Protein AF-A0A7W0RUW3-F1 (afdb_monomer_lite)

Structure (mmCIF, N/CA/C/O backbone):
data_AF-A0A7W0RUW3-F1
#
_entry.id   AF-A0A7W0RUW3-F1
#
loop_
_atom_site.group_PDB
_atom_site.id
_atom_site.type_symbol
_atom_site.label_atom_id
_atom_site.label_alt_id
_atom_site.label_comp_id
_atom_site.label_asym_id
_atom_site.label_entity_id
_atom_site.label_seq_id
_atom_site.pdbx_PDB_ins_code
_atom_site.Cartn_x
_atom_site.Cartn_y
_atom_site.Cartn_z
_atom_site.occupancy
_atom_site.B_iso_or_equiv
_atom_site.auth_seq_id
_atom_site.auth_comp_id
_atom_site.auth_asym_id
_atom_site.auth_atom_id
_atom_site.pdbx_PDB_model_num
ATOM 1 N N . MET A 1 1 ? -31.107 -30.996 22.359 1.00 37.88 1 MET A N 1
ATOM 2 C CA . MET A 1 1 ? -30.373 -29.960 23.122 1.00 37.88 1 MET A CA 1
ATOM 3 C C . MET A 1 1 ? -29.126 -29.574 22.330 1.00 37.88 1 MET A C 1
ATOM 5 O O . MET A 1 1 ? -28.129 -30.276 22.409 1.00 37.88 1 MET A O 1
ATOM 9 N N . ALA A 1 2 ? -29.205 -28.549 21.477 1.00 38.91 2 ALA A N 1
ATOM 10 C CA . ALA A 1 2 ? -28.087 -28.122 20.631 1.00 38.91 2 ALA A CA 1
ATOM 11 C C . ALA A 1 2 ? -27.291 -27.013 21.334 1.00 38.91 2 ALA A C 1
ATOM 13 O O . ALA A 1 2 ? -27.860 -26.005 21.751 1.00 38.91 2 ALA A O 1
ATOM 14 N N . ALA A 1 3 ? -25.984 -27.226 21.482 1.00 43.41 3 ALA A N 1
ATOM 15 C CA . ALA A 1 3 ? -25.066 -26.300 22.128 1.00 43.41 3 ALA A CA 1
ATOM 16 C C . ALA A 1 3 ? -25.022 -24.958 21.381 1.00 43.41 3 ALA A C 1
ATOM 18 O O . ALA A 1 3 ? -24.546 -24.869 20.246 1.00 43.41 3 ALA A O 1
ATOM 19 N N . GLN A 1 4 ? -25.497 -23.905 22.044 1.00 49.28 4 GLN A N 1
ATOM 20 C CA . GLN A 1 4 ? -25.287 -22.525 21.629 1.00 49.28 4 GLN A CA 1
ATOM 21 C C . GLN A 1 4 ? -23.786 -22.229 21.722 1.00 49.28 4 GLN A C 1
ATOM 23 O O . GLN A 1 4 ? -23.222 -22.057 22.802 1.00 49.28 4 GLN A O 1
ATOM 28 N N . ARG A 1 5 ? -23.107 -22.227 20.572 1.00 48.66 5 ARG A N 1
ATOM 29 C CA . ARG A 1 5 ? -21.718 -21.781 20.458 1.00 48.66 5 ARG A CA 1
ATOM 30 C C . ARG A 1 5 ? -21.684 -20.272 20.690 1.00 48.66 5 ARG A C 1
ATOM 32 O O . ARG A 1 5 ? -21.921 -19.493 19.771 1.00 48.66 5 ARG A O 1
ATOM 39 N N . PHE A 1 6 ? -21.382 -19.875 21.923 1.00 49.16 6 PHE A N 1
ATOM 40 C CA . PHE A 1 6 ? -21.000 -18.510 22.261 1.00 49.16 6 PHE A CA 1
ATOM 41 C C . PHE A 1 6 ? -19.813 -18.098 21.388 1.00 49.16 6 PHE A C 1
ATOM 43 O O . PHE A 1 6 ? -18.687 -18.570 21.563 1.00 49.16 6 PHE A O 1
ATOM 50 N N . ARG A 1 7 ? -20.066 -17.208 20.428 1.00 53.84 7 ARG A N 1
ATOM 51 C CA . ARG A 1 7 ? -19.026 -16.502 19.686 1.00 53.84 7 ARG A CA 1
ATOM 52 C C . ARG A 1 7 ? -18.393 -15.515 20.675 1.00 53.84 7 ARG A C 1
ATOM 54 O O . ARG A 1 7 ? -18.869 -14.399 20.829 1.00 53.84 7 ARG A O 1
ATOM 61 N N . LYS A 1 8 ? -17.395 -15.965 21.443 1.00 51.75 8 LYS A N 1
ATOM 62 C CA . LYS A 1 8 ? -16.637 -15.110 22.368 1.00 51.75 8 LYS A CA 1
ATOM 63 C C . LYS A 1 8 ? -15.923 -14.045 21.531 1.00 51.75 8 LYS A C 1
ATOM 65 O O . LYS A 1 8 ? -14.922 -14.342 20.885 1.00 51.75 8 LYS A O 1
ATOM 70 N N . GLU A 1 9 ? -16.439 -12.822 21.524 1.00 49.75 9 GLU A N 1
ATOM 71 C CA . GLU A 1 9 ? -15.708 -11.657 21.029 1.00 49.75 9 GLU A CA 1
ATOM 72 C C . GLU A 1 9 ? -14.507 -11.426 21.953 1.00 49.75 9 GLU A C 1
ATOM 74 O O . GLU A 1 9 ? -14.637 -10.900 23.058 1.00 49.75 9 GLU A O 1
ATOM 79 N N . TRP A 1 10 ? -13.325 -11.885 21.542 1.00 57.56 10 TRP A N 1
ATOM 80 C CA . TRP A 1 10 ? -12.083 -11.564 22.239 1.00 57.56 10 TRP A CA 1
ATOM 81 C C . TRP A 1 10 ? -11.773 -10.083 22.015 1.00 57.56 10 TRP A C 1
ATOM 83 O O . TRP A 1 10 ? -11.260 -9.691 20.967 1.00 57.56 10 TRP A O 1
ATOM 93 N N . LYS A 1 11 ? -12.111 -9.243 22.996 1.00 69.38 11 LYS A N 1
ATOM 94 C CA . LYS A 1 11 ? -11.711 -7.833 23.005 1.00 69.38 11 LYS A CA 1
ATOM 95 C C . LYS A 1 11 ? -10.198 -7.748 23.235 1.00 69.38 11 LYS A C 1
ATOM 97 O O . LYS A 1 11 ? -9.687 -8.356 24.173 1.00 69.38 11 LYS A O 1
ATOM 102 N N . LYS A 1 12 ? -9.487 -7.002 22.378 1.00 77.38 12 LYS A N 1
ATOM 103 C CA . LYS A 1 12 ? -8.041 -6.746 22.524 1.00 77.38 12 LYS A CA 1
ATOM 104 C C . LYS A 1 12 ? -7.758 -6.084 23.877 1.00 77.38 12 LYS A C 1
ATOM 106 O O . LYS A 1 12 ? -8.481 -5.160 24.254 1.00 77.38 12 LYS A O 1
ATOM 111 N N . THR A 1 13 ? -6.699 -6.512 24.564 1.00 87.12 13 THR A N 1
ATOM 112 C CA . THR A 1 13 ? -6.202 -5.836 25.775 1.00 87.12 13 THR A CA 1
ATOM 113 C C . THR A 1 13 ? -5.722 -4.414 25.444 1.00 87.12 13 THR A C 1
ATOM 115 O O . THR A 1 13 ? -5.399 -4.140 24.282 1.00 87.12 13 THR A O 1
ATOM 118 N N . PRO A 1 14 ? -5.625 -3.496 26.425 1.00 86.12 14 PRO A N 1
ATOM 119 C CA . PRO A 1 14 ? -5.096 -2.148 26.187 1.00 86.12 14 PRO A CA 1
ATOM 120 C C . PRO A 1 14 ? -3.709 -2.145 25.523 1.00 86.12 14 PRO A C 1
ATOM 122 O O . PRO A 1 14 ? -3.469 -1.394 24.579 1.00 86.12 14 PRO A O 1
ATOM 125 N N . GLU A 1 15 ? -2.819 -3.051 25.934 1.00 86.12 15 GLU A N 1
ATOM 126 C CA . GLU A 1 15 ? -1.492 -3.222 25.327 1.00 86.12 15 GLU A CA 1
ATOM 127 C C . GLU A 1 15 ? -1.577 -3.665 23.859 1.00 86.12 15 GLU A C 1
ATOM 129 O O . GLU A 1 15 ? -0.888 -3.121 22.994 1.00 86.12 15 GLU A O 1
ATOM 134 N N . GLN A 1 16 ? -2.466 -4.616 23.548 1.00 85.81 16 GLN A N 1
ATOM 135 C CA . GLN A 1 16 ? -2.704 -5.079 22.178 1.00 85.81 16 GLN A CA 1
ATOM 136 C C . GLN A 1 16 ? -3.301 -3.975 21.298 1.00 85.81 16 GLN A C 1
ATOM 138 O O . GLN A 1 16 ? -2.972 -3.885 20.114 1.00 85.81 16 GLN A O 1
ATOM 143 N N . GLN A 1 17 ? -4.162 -3.122 21.858 1.00 85.25 17 GLN A N 1
ATOM 144 C CA . GLN A 1 17 ? -4.692 -1.952 21.159 1.00 85.25 17 GLN A CA 1
ATOM 145 C C . GLN A 1 17 ? -3.586 -0.934 20.873 1.00 85.25 17 GLN A C 1
ATOM 147 O O . GLN A 1 17 ? -3.462 -0.469 19.743 1.00 85.25 17 GLN A O 1
ATOM 152 N N . GLN A 1 18 ? -2.733 -0.630 21.853 1.00 87.62 18 GLN A N 1
ATOM 153 C CA . GLN A 1 18 ? -1.626 0.311 21.677 1.00 87.62 18 GLN A CA 1
ATOM 154 C C . GLN A 1 18 ? -0.588 -0.193 20.663 1.00 87.62 18 GLN A C 1
ATOM 156 O O . GLN A 1 18 ? -0.056 0.587 19.870 1.00 87.62 18 GLN A O 1
ATOM 161 N N . LEU A 1 19 ? -0.308 -1.499 20.657 1.00 88.50 19 LEU A N 1
ATOM 162 C CA . LEU A 1 19 ? 0.548 -2.122 19.649 1.00 88.50 19 LEU A CA 1
ATOM 163 C C . LEU A 1 19 ? -0.075 -2.031 18.250 1.00 88.50 19 LEU A C 1
ATOM 165 O O . LEU A 1 19 ? 0.613 -1.645 17.307 1.00 88.50 19 LEU A O 1
ATOM 169 N N . ALA A 1 20 ? -1.373 -2.326 18.119 1.00 89.38 20 ALA A N 1
ATOM 170 C CA . ALA A 1 20 ? -2.082 -2.202 16.848 1.00 89.38 20 ALA A CA 1
ATOM 171 C C . ALA A 1 20 ? -2.061 -0.756 16.329 1.00 89.38 20 ALA A C 1
ATOM 173 O O . ALA A 1 20 ? -1.782 -0.540 15.153 1.00 89.38 20 ALA A O 1
ATOM 174 N N . TRP A 1 21 ? -2.268 0.239 17.197 1.00 90.44 21 TRP A N 1
ATOM 175 C CA . TRP A 1 21 ? -2.195 1.653 16.817 1.00 90.44 21 TRP A CA 1
ATOM 176 C C . TRP A 1 21 ? -0.807 2.081 16.345 1.00 90.44 21 TRP A C 1
ATOM 178 O O . TRP A 1 21 ? -0.700 2.808 15.356 1.00 90.44 21 TRP A O 1
ATOM 188 N N . ARG A 1 22 ? 0.258 1.616 17.009 1.00 93.31 22 ARG A N 1
ATOM 189 C CA . ARG A 1 22 ? 1.634 1.856 16.549 1.00 93.31 22 ARG A CA 1
ATOM 190 C C . ARG A 1 22 ? 1.872 1.250 15.169 1.00 93.31 22 ARG A C 1
ATOM 192 O O . ARG A 1 22 ? 2.298 1.969 14.271 1.00 93.31 22 ARG A O 1
ATOM 199 N N . GLN A 1 23 ? 1.498 -0.016 14.975 1.00 94.38 23 GLN A N 1
ATOM 200 C CA . GLN A 1 23 ? 1.635 -0.685 13.679 1.00 94.38 23 GLN A CA 1
ATOM 201 C C . GLN A 1 23 ? 0.835 0.008 12.575 1.00 94.38 23 GLN A C 1
ATOM 203 O O . GLN A 1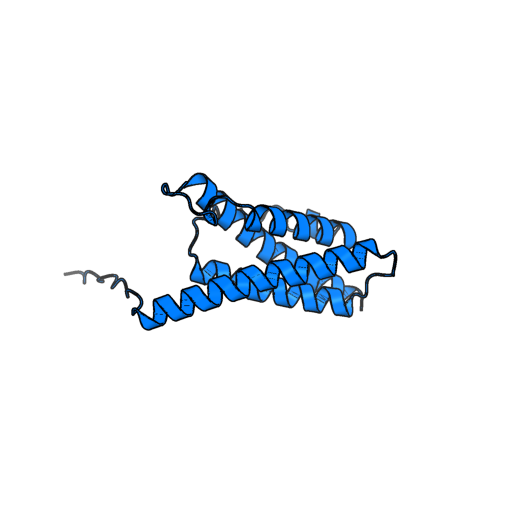 23 ? 1.351 0.182 11.477 1.00 94.38 23 GLN A O 1
ATOM 208 N N . ILE A 1 24 ? -0.395 0.451 12.859 1.00 94.31 24 ILE A N 1
ATOM 209 C CA . ILE A 1 24 ? -1.202 1.218 11.901 1.00 94.31 24 ILE A CA 1
ATOM 210 C C . ILE A 1 24 ? -0.445 2.473 11.461 1.00 94.31 24 ILE A C 1
ATOM 212 O O . ILE A 1 24 ? -0.307 2.701 10.263 1.00 94.31 24 ILE A O 1
ATOM 216 N N . ARG A 1 25 ? 0.071 3.274 12.403 1.00 94.19 25 ARG A N 1
ATOM 217 C CA . ARG A 1 25 ? 0.799 4.513 12.075 1.00 94.19 25 ARG A CA 1
ATOM 218 C C . ARG A 1 25 ? 2.061 4.242 11.260 1.00 94.19 25 ARG A C 1
ATOM 220 O 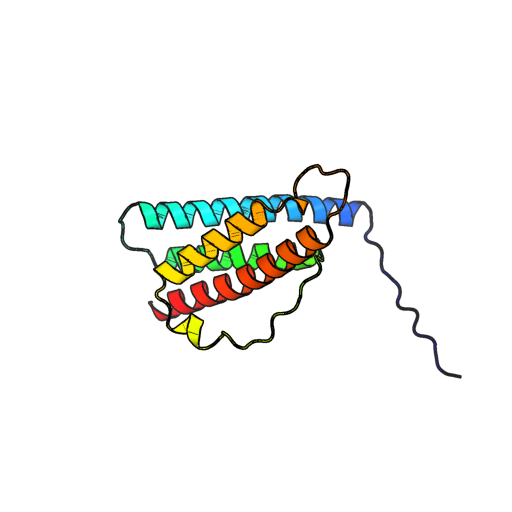O . ARG A 1 25 ? 2.320 4.945 10.284 1.00 94.19 25 ARG A O 1
ATOM 227 N N . GLU A 1 26 ? 2.832 3.232 11.650 1.00 96.56 26 GLU A N 1
ATOM 228 C CA . GLU A 1 26 ? 4.055 2.832 10.951 1.00 96.56 26 GLU A CA 1
ATOM 229 C C . GLU A 1 26 ? 3.758 2.374 9.521 1.00 96.56 26 GLU A C 1
ATOM 231 O O . GLU A 1 26 ? 4.376 2.868 8.581 1.00 96.56 26 GLU A O 1
ATOM 236 N N . ASP A 1 27 ? 2.770 1.499 9.340 1.00 97.25 27 ASP A N 1
ATOM 237 C CA . ASP A 1 27 ? 2.385 0.978 8.026 1.00 97.25 27 ASP A CA 1
ATOM 238 C C . ASP A 1 27 ? 1.827 2.063 7.118 1.00 97.25 27 ASP A C 1
ATOM 240 O O . ASP A 1 27 ? 2.163 2.134 5.934 1.00 97.25 27 ASP A O 1
ATOM 244 N N . TYR A 1 28 ? 0.996 2.932 7.688 1.00 95.44 28 TYR A N 1
ATOM 245 C CA . TYR A 1 28 ? 0.414 4.062 6.988 1.00 95.44 28 TYR A CA 1
ATOM 246 C C . TYR A 1 28 ? 1.493 5.014 6.468 1.00 95.44 28 TYR A C 1
ATOM 248 O O . TYR A 1 28 ? 1.444 5.447 5.315 1.00 95.44 28 TYR A O 1
ATOM 256 N N . LYS A 1 29 ? 2.503 5.313 7.294 1.00 96.25 29 LYS A N 1
ATOM 257 C CA . LYS A 1 29 ? 3.654 6.131 6.897 1.00 96.25 29 LYS A CA 1
ATOM 258 C C . LYS A 1 29 ? 4.519 5.416 5.860 1.00 96.25 29 LYS A C 1
ATOM 260 O O . LYS A 1 29 ? 4.943 6.035 4.888 1.00 96.25 29 LYS A O 1
ATOM 265 N N . HIS A 1 30 ? 4.776 4.123 6.040 1.00 96.31 30 HIS A N 1
ATOM 266 C CA . HIS A 1 30 ? 5.682 3.384 5.166 1.00 96.31 30 HIS A CA 1
ATOM 267 C C . HIS A 1 30 ? 5.138 3.253 3.740 1.00 96.31 30 HIS A C 1
ATOM 269 O O . HIS A 1 30 ? 5.875 3.483 2.785 1.00 96.31 30 HIS A O 1
ATOM 275 N N . ILE A 1 31 ? 3.839 2.972 3.576 1.00 96.62 31 ILE A N 1
ATOM 276 C CA . ILE A 1 31 ? 3.217 2.921 2.243 1.00 96.62 31 ILE A CA 1
ATOM 277 C C . ILE A 1 31 ? 3.355 4.259 1.508 1.00 96.62 31 ILE A C 1
ATOM 279 O O . ILE A 1 31 ? 3.607 4.260 0.305 1.00 96.62 31 ILE A O 1
ATOM 283 N N . GLN A 1 32 ? 3.224 5.391 2.207 1.00 95.44 32 GLN A N 1
ATOM 284 C CA . GLN A 1 32 ? 3.415 6.714 1.603 1.00 95.44 32 GLN A CA 1
ATOM 285 C C . GLN A 1 32 ? 4.851 6.921 1.123 1.00 95.44 32 GLN A C 1
ATOM 287 O O . GLN A 1 32 ? 5.050 7.333 -0.015 1.00 95.44 32 GLN A O 1
ATOM 292 N N . ILE A 1 33 ? 5.836 6.601 1.969 1.00 96.69 33 ILE A N 1
ATOM 293 C CA . ILE A 1 33 ? 7.261 6.745 1.642 1.00 96.69 33 ILE A CA 1
ATOM 294 C C . ILE A 1 33 ? 7.598 5.919 0.400 1.00 96.69 33 ILE A C 1
ATOM 296 O O . ILE A 1 33 ? 8.033 6.474 -0.604 1.00 96.69 33 ILE A O 1
ATOM 300 N N . VAL A 1 34 ? 7.295 4.619 0.422 1.00 94.00 34 VAL A N 1
ATOM 301 C CA . VAL A 1 34 ? 7.627 3.714 -0.688 1.00 94.00 34 VAL A CA 1
ATOM 302 C C . VAL A 1 34 ? 6.881 4.099 -1.974 1.00 94.00 34 VAL A C 1
ATOM 304 O O . VAL A 1 34 ? 7.428 3.991 -3.070 1.00 94.00 34 VAL A O 1
ATOM 307 N N . SER A 1 35 ? 5.636 4.581 -1.873 1.00 91.31 35 SER A N 1
ATOM 308 C CA . SER A 1 35 ? 4.880 5.064 -3.039 1.00 91.31 35 SER A CA 1
ATOM 309 C C . SER A 1 35 ? 5.490 6.326 -3.650 1.00 91.31 35 SER A C 1
ATOM 311 O O . SER A 1 35 ? 5.521 6.453 -4.876 1.00 91.31 35 SER A O 1
ATOM 313 N N . ASN A 1 36 ? 5.975 7.249 -2.816 1.00 92.75 36 ASN A N 1
ATOM 314 C CA . ASN A 1 36 ? 6.633 8.471 -3.270 1.00 92.75 36 ASN A CA 1
ATOM 315 C C . ASN A 1 36 ? 7.979 8.157 -3.932 1.00 92.75 36 ASN A C 1
ATOM 317 O O . ASN A 1 36 ? 8.205 8.615 -5.047 1.00 92.75 36 ASN A O 1
ATOM 321 N N . GLU A 1 37 ? 8.796 7.286 -3.336 1.00 90.88 37 GLU A N 1
ATOM 322 C CA . GLU A 1 37 ? 10.066 6.827 -3.922 1.00 90.88 37 GLU A CA 1
ATOM 323 C C . GLU A 1 37 ? 9.861 6.195 -5.312 1.00 90.88 37 GLU A C 1
ATOM 325 O O . GLU A 1 37 ? 10.579 6.504 -6.265 1.00 90.88 37 GLU A O 1
ATOM 330 N N . LEU A 1 38 ? 8.834 5.348 -5.474 1.00 87.88 38 LEU A N 1
ATOM 331 C CA . LEU A 1 38 ? 8.483 4.774 -6.781 1.00 87.88 38 LEU A CA 1
ATOM 332 C C . LEU A 1 38 ? 8.013 5.832 -7.786 1.00 87.88 38 LEU A C 1
ATOM 334 O O . LEU A 1 38 ? 8.268 5.709 -8.987 1.00 87.88 38 LEU A O 1
ATOM 338 N N . ALA A 1 39 ? 7.286 6.851 -7.323 1.00 88.44 39 ALA A N 1
ATOM 339 C CA . ALA A 1 39 ? 6.828 7.937 -8.177 1.00 88.44 39 ALA A CA 1
ATOM 340 C C . ALA A 1 39 ? 7.990 8.828 -8.640 1.00 88.44 39 ALA A C 1
ATOM 342 O O . ALA A 1 39 ? 8.009 9.207 -9.812 1.00 88.44 39 ALA A O 1
ATOM 343 N N . GLU A 1 40 ? 8.949 9.110 -7.758 1.00 88.69 40 GLU A N 1
ATOM 344 C CA . GLU A 1 40 ? 10.174 9.861 -8.046 1.00 88.69 40 GLU A CA 1
ATOM 345 C C . GLU A 1 40 ? 11.069 9.114 -9.035 1.00 88.69 40 GLU A C 1
ATOM 347 O O . GLU A 1 40 ? 11.445 9.684 -10.057 1.00 88.69 40 GLU A O 1
ATOM 352 N N . GLN A 1 41 ? 11.318 7.818 -8.814 1.00 84.62 41 GLN A N 1
ATOM 353 C CA . GLN A 1 41 ? 12.107 6.998 -9.741 1.00 84.62 41 GLN A CA 1
ATOM 354 C C . GLN A 1 41 ? 11.489 6.955 -11.147 1.00 84.62 41 GLN A C 1
ATOM 356 O O . GLN A 1 41 ? 12.197 6.931 -12.145 1.00 84.62 41 GLN A O 1
ATOM 361 N N . ARG A 1 42 ? 10.156 6.951 -11.254 1.00 84.94 42 ARG A N 1
ATOM 362 C CA . ARG A 1 42 ? 9.484 7.034 -12.559 1.00 84.94 42 ARG A CA 1
ATOM 363 C C . ARG A 1 42 ? 9.622 8.424 -13.192 1.00 84.94 42 ARG A C 1
ATOM 365 O O . ARG A 1 42 ? 9.627 8.530 -14.413 1.00 84.94 42 ARG A O 1
ATOM 372 N N . GLY A 1 43 ? 9.666 9.476 -12.377 1.00 82.62 43 GLY A N 1
ATOM 373 C CA . GLY A 1 43 ? 9.770 10.864 -12.826 1.00 82.62 43 GLY A CA 1
ATOM 374 C C . GLY A 1 43 ? 11.181 11.290 -13.235 1.00 82.62 43 GLY A C 1
ATOM 375 O O . GLY A 1 43 ? 11.308 12.256 -13.979 1.00 82.62 43 GLY A O 1
ATOM 376 N N . SER A 1 44 ? 12.225 10.576 -12.798 1.00 84.38 44 SER A N 1
ATOM 377 C CA . SER A 1 44 ? 13.625 10.920 -13.092 1.00 84.38 44 SER A CA 1
ATOM 378 C C . SER A 1 44 ? 14.038 10.696 -14.552 1.00 84.38 44 SER A C 1
ATOM 380 O O . SER A 1 44 ? 15.107 11.144 -14.956 1.00 84.38 44 SER A O 1
ATOM 382 N N . GLY A 1 45 ? 13.219 10.003 -15.352 1.00 74.31 45 GLY A N 1
ATOM 383 C CA . GLY A 1 45 ? 13.547 9.644 -16.737 1.00 74.31 45 GLY A CA 1
ATOM 384 C C . GLY A 1 45 ? 14.553 8.493 -16.864 1.00 74.31 45 GLY A C 1
ATOM 385 O O . GLY A 1 45 ? 14.838 8.055 -17.977 1.00 74.31 45 GLY A O 1
ATOM 386 N N . GLU A 1 46 ? 15.057 7.965 -15.745 1.00 79.50 46 GLU A N 1
ATOM 387 C CA . GLU A 1 46 ? 15.888 6.763 -15.726 1.00 79.50 46 GLU A CA 1
ATOM 388 C C . GLU A 1 46 ? 15.061 5.505 -16.026 1.00 79.50 46 GLU A C 1
ATOM 390 O O . GLU A 1 46 ? 13.866 5.414 -15.727 1.00 79.50 46 GLU A O 1
ATOM 395 N N . ALA A 1 47 ? 15.714 4.485 -16.587 1.00 79.88 47 ALA A N 1
ATOM 396 C CA . ALA A 1 47 ? 15.077 3.193 -16.796 1.00 79.88 47 ALA A CA 1
ATOM 397 C C . ALA A 1 47 ? 14.633 2.585 -15.451 1.00 79.88 47 ALA A C 1
ATOM 399 O O . ALA A 1 47 ? 15.412 2.470 -14.501 1.00 79.88 47 ALA A O 1
ATOM 400 N N . LEU A 1 48 ? 13.370 2.156 -15.375 1.00 84.19 48 LEU A N 1
ATOM 401 C CA . LEU A 1 48 ? 12.830 1.517 -14.177 1.00 84.19 48 LEU A CA 1
ATOM 402 C C . LEU A 1 4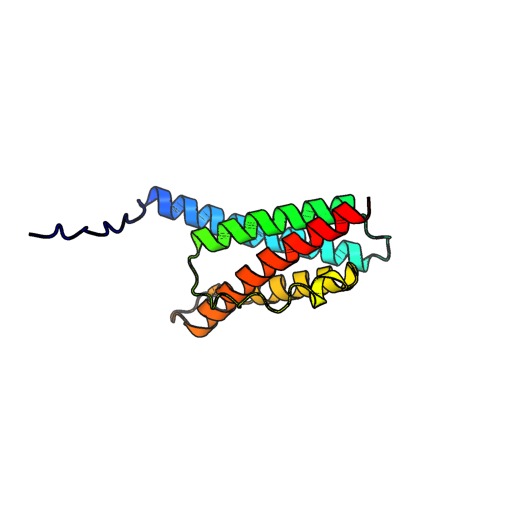8 ? 13.587 0.221 -13.875 1.00 84.19 48 LEU A C 1
ATOM 404 O O . LEU A 1 48 ? 13.543 -0.745 -14.635 1.00 84.19 48 LEU A O 1
ATOM 408 N N . ASN A 1 49 ? 14.231 0.172 -12.712 1.00 89.25 49 ASN A N 1
ATOM 409 C CA . ASN A 1 49 ? 14.889 -1.034 -12.235 1.00 89.25 49 ASN A CA 1
ATOM 410 C C . ASN A 1 49 ? 13.832 -2.025 -11.714 1.00 89.25 49 ASN A C 1
ATOM 412 O O . ASN A 1 49 ? 13.318 -1.866 -10.603 1.00 89.25 49 ASN A O 1
ATOM 416 N N . ALA A 1 50 ? 13.531 -3.064 -12.501 1.00 90.19 50 ALA A N 1
ATOM 417 C CA . ALA A 1 50 ? 12.533 -4.081 -12.162 1.00 90.19 50 ALA A CA 1
ATOM 418 C C . ALA A 1 50 ? 12.806 -4.762 -10.808 1.00 90.19 50 ALA A C 1
ATOM 420 O O . ALA A 1 50 ? 11.868 -5.126 -10.097 1.00 90.19 50 ALA A O 1
ATOM 421 N N . GLN A 1 51 ? 14.076 -4.891 -10.403 1.00 91.75 51 GLN A N 1
ATOM 422 C CA . GLN A 1 51 ? 14.416 -5.464 -9.106 1.00 91.75 51 GLN A CA 1
ATOM 423 C C . GLN A 1 51 ? 13.963 -4.584 -7.941 1.00 91.75 51 GLN A C 1
ATOM 425 O O . GLN A 1 51 ? 13.337 -5.072 -6.997 1.00 91.75 51 GLN A O 1
ATOM 430 N N . ARG A 1 52 ? 14.240 -3.280 -8.032 1.00 91.31 52 ARG A N 1
ATOM 431 C CA . ARG A 1 52 ? 13.812 -2.299 -7.028 1.00 91.31 52 ARG A CA 1
ATOM 432 C C . ARG A 1 52 ? 12.292 -2.195 -6.969 1.00 91.31 52 ARG A C 1
ATOM 434 O O . ARG A 1 52 ? 11.730 -2.260 -5.881 1.00 91.31 52 ARG A O 1
ATOM 441 N N . VAL A 1 53 ? 11.632 -2.129 -8.126 1.00 93.44 53 VAL A N 1
ATOM 442 C CA . VAL A 1 53 ? 10.167 -2.032 -8.202 1.00 93.44 53 VAL A CA 1
ATOM 443 C C . VAL A 1 53 ? 9.484 -3.244 -7.564 1.00 93.44 53 VAL A C 1
ATOM 445 O O . VAL A 1 53 ? 8.547 -3.074 -6.787 1.00 93.44 53 VAL A O 1
ATOM 448 N N . GLU A 1 54 ? 9.965 -4.463 -7.828 1.00 95.06 54 GLU A N 1
ATOM 449 C CA . GLU A 1 54 ? 9.424 -5.676 -7.198 1.00 95.06 54 GLU A CA 1
ATOM 450 C C . GLU A 1 54 ? 9.531 -5.626 -5.671 1.00 95.06 54 GLU A C 1
ATOM 452 O O . GLU A 1 54 ? 8.569 -5.957 -4.974 1.00 95.06 54 GLU A O 1
ATOM 457 N N . LYS A 1 55 ? 10.687 -5.191 -5.150 1.00 95.50 55 LYS A N 1
ATOM 458 C CA . LYS A 1 55 ? 10.923 -5.069 -3.708 1.00 95.50 55 LYS A CA 1
ATOM 459 C C . LYS A 1 55 ? 9.954 -4.065 -3.084 1.00 95.50 55 LYS A C 1
ATOM 461 O O . LYS A 1 55 ? 9.260 -4.406 -2.130 1.00 95.50 55 LYS A O 1
ATOM 466 N N . SER A 1 56 ? 9.850 -2.869 -3.657 1.00 95.81 56 SER A N 1
ATOM 467 C CA . SER A 1 56 ? 8.944 -1.822 -3.177 1.00 95.81 56 SER A CA 1
ATOM 468 C C . SER A 1 56 ? 7.475 -2.256 -3.238 1.00 95.81 56 SER A C 1
ATOM 470 O O . SER A 1 56 ? 6.721 -2.037 -2.291 1.00 95.81 56 SER A O 1
ATOM 472 N N . ALA A 1 57 ? 7.063 -2.945 -4.307 1.00 95.88 57 ALA A N 1
ATOM 473 C CA . ALA A 1 57 ? 5.721 -3.517 -4.406 1.00 95.88 57 ALA A CA 1
ATOM 474 C C . ALA A 1 57 ? 5.464 -4.585 -3.325 1.00 95.88 57 ALA A C 1
ATOM 476 O O . ALA A 1 57 ? 4.365 -4.656 -2.775 1.00 95.88 57 ALA A O 1
ATOM 477 N N . GLY A 1 58 ? 6.477 -5.386 -2.981 1.00 97.00 58 GLY A N 1
ATOM 478 C CA . GLY A 1 58 ? 6.425 -6.346 -1.877 1.00 97.00 58 GLY A CA 1
ATOM 479 C C . GLY A 1 58 ? 6.222 -5.690 -0.509 1.00 97.00 58 GLY A C 1
ATOM 480 O O . GLY A 1 58 ? 5.380 -6.154 0.265 1.00 97.00 58 GLY A O 1
ATOM 481 N N . GLU A 1 59 ? 6.928 -4.593 -0.228 1.00 97.75 59 GLU A N 1
ATOM 482 C CA . GLU A 1 59 ? 6.736 -3.834 1.015 1.00 97.75 59 GLU A CA 1
ATOM 483 C C . GLU A 1 59 ? 5.328 -3.224 1.074 1.00 97.75 59 GLU A C 1
ATOM 485 O O . GLU A 1 59 ? 4.602 -3.455 2.044 1.00 97.75 59 GLU A O 1
ATOM 490 N N . ILE A 1 60 ? 4.873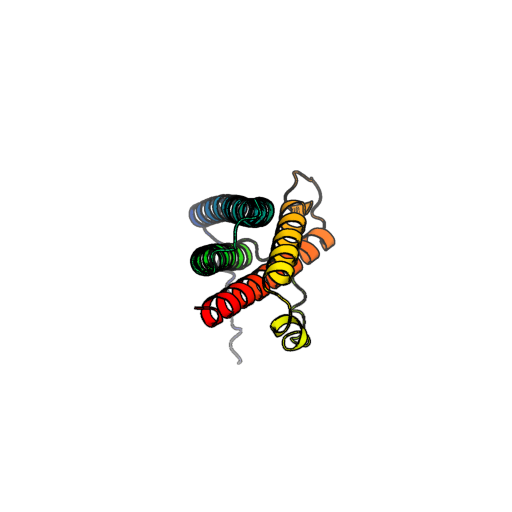 -2.545 0.010 1.00 97.81 60 ILE A N 1
ATOM 491 C CA . ILE A 1 60 ? 3.507 -1.992 -0.063 1.00 97.81 60 ILE A CA 1
ATOM 492 C C . ILE A 1 60 ? 2.462 -3.079 0.210 1.00 97.81 60 ILE A C 1
ATOM 494 O O . ILE A 1 60 ? 1.557 -2.868 1.018 1.00 97.81 60 ILE A O 1
ATOM 498 N N . TYR A 1 61 ? 2.598 -4.250 -0.420 1.00 97.81 61 TYR A N 1
ATOM 499 C CA . TYR A 1 61 ? 1.700 -5.385 -0.203 1.00 97.81 61 TYR A CA 1
ATOM 500 C C . TYR A 1 61 ? 1.638 -5.785 1.276 1.00 97.81 61 TYR A C 1
ATOM 502 O O . TYR A 1 61 ? 0.556 -5.889 1.857 1.00 97.81 61 TYR A O 1
ATOM 510 N N . LYS A 1 62 ? 2.803 -5.986 1.901 1.00 98.00 62 LYS A N 1
ATOM 511 C CA . LYS A 1 62 ? 2.926 -6.424 3.296 1.00 98.00 62 LYS A CA 1
ATOM 512 C C . LYS A 1 62 ? 2.269 -5.433 4.258 1.00 98.00 62 LYS A C 1
ATOM 514 O O . LYS A 1 62 ? 1.475 -5.844 5.107 1.00 98.00 62 LYS A O 1
ATOM 519 N N . HIS A 1 63 ? 2.561 -4.144 4.105 1.00 97.81 63 HIS A N 1
ATOM 520 C CA . HIS A 1 63 ? 1.975 -3.094 4.935 1.00 97.81 63 HIS A CA 1
ATOM 521 C C . HIS A 1 63 ? 0.466 -2.956 4.695 1.00 97.81 63 HIS A C 1
ATOM 523 O O . HIS A 1 63 ? -0.296 -2.828 5.649 1.00 97.81 63 HIS A O 1
ATOM 529 N N . ALA A 1 64 ? -0.002 -3.072 3.448 1.00 97.00 64 ALA A N 1
ATOM 530 C CA . ALA A 1 64 ? -1.423 -2.951 3.126 1.00 97.00 64 ALA A CA 1
ATOM 531 C C . ALA A 1 64 ? -2.250 -4.114 3.699 1.00 97.00 64 ALA A C 1
ATOM 533 O O . ALA A 1 64 ? -3.341 -3.901 4.231 1.00 97.00 64 ALA A O 1
ATOM 534 N N . VAL A 1 65 ? -1.722 -5.342 3.652 1.00 96.62 65 VAL A N 1
ATOM 535 C CA . VAL A 1 65 ? -2.349 -6.514 4.286 1.00 96.62 65 VAL A CA 1
ATOM 536 C C . VAL A 1 65 ? -2.457 -6.324 5.798 1.00 96.62 65 VAL A C 1
ATOM 538 O O . VAL A 1 65 ? -3.517 -6.582 6.372 1.00 96.62 65 VAL A O 1
ATOM 541 N N . ARG A 1 66 ? -1.392 -5.840 6.448 1.00 95.94 66 ARG A N 1
ATOM 542 C CA . ARG A 1 66 ? -1.397 -5.604 7.897 1.00 95.94 66 ARG A CA 1
ATOM 543 C C . ARG A 1 66 ? -2.339 -4.468 8.296 1.00 95.94 66 ARG A C 1
ATOM 545 O O . ARG A 1 66 ? -3.106 -4.637 9.241 1.00 95.94 66 ARG A O 1
ATOM 552 N N . LEU A 1 67 ? -2.379 -3.376 7.531 1.00 95.94 67 LEU A N 1
ATOM 553 C CA . LEU A 1 67 ? -3.383 -2.320 7.695 1.00 95.94 67 LEU A CA 1
ATOM 554 C C . LEU A 1 67 ? -4.802 -2.871 7.574 1.00 95.94 67 LEU A C 1
ATOM 556 O O . LEU A 1 67 ? -5.650 -2.523 8.389 1.00 95.94 67 LEU A O 1
ATOM 560 N N . ARG A 1 68 ? -5.071 -3.766 6.614 1.00 93.81 68 ARG A N 1
ATOM 561 C CA . ARG A 1 68 ? -6.412 -4.345 6.435 1.00 93.81 68 ARG A CA 1
ATOM 562 C C . ARG A 1 68 ? -6.828 -5.146 7.664 1.00 93.81 68 ARG A C 1
ATOM 564 O O . ARG A 1 68 ? -7.954 -4.998 8.132 1.00 93.81 68 ARG A O 1
ATOM 571 N N . ALA A 1 69 ? -5.912 -5.949 8.201 1.00 91.88 69 ALA A N 1
ATOM 572 C CA . ALA A 1 69 ? -6.150 -6.734 9.407 1.00 91.88 69 ALA A CA 1
ATOM 573 C C . ALA A 1 69 ? -6.333 -5.859 10.659 1.00 91.88 69 ALA A C 1
ATOM 575 O O . ALA A 1 69 ? -7.156 -6.176 11.515 1.00 91.88 69 ALA A O 1
ATOM 576 N N . ASN A 1 70 ? -5.583 -4.760 10.769 1.00 92.50 70 ASN A N 1
ATOM 577 C CA . ASN A 1 70 ? -5.614 -3.894 11.945 1.00 92.50 70 ASN A CA 1
ATOM 578 C C . ASN A 1 70 ? -6.782 -2.898 11.944 1.00 92.50 70 ASN A C 1
ATOM 580 O O . ASN A 1 70 ? -7.354 -2.664 13.005 1.00 92.50 70 ASN A O 1
ATOM 584 N N . LEU A 1 71 ? -7.136 -2.333 10.785 1.00 91.25 71 LEU A N 1
ATOM 585 C CA . LEU A 1 71 ? -8.196 -1.328 10.656 1.00 91.25 71 LEU A CA 1
ATOM 586 C C . LEU A 1 71 ? -9.596 -1.942 10.551 1.00 91.25 71 LEU A C 1
ATOM 588 O O . LEU A 1 71 ? -10.564 -1.283 10.911 1.00 91.25 71 LEU A O 1
ATOM 592 N N . MET A 1 72 ? -9.712 -3.179 10.046 1.00 89.50 72 MET A N 1
ATOM 593 C CA . MET A 1 72 ? -10.988 -3.897 9.902 1.00 89.50 72 MET A CA 1
ATOM 594 C C . MET A 1 72 ? -12.082 -3.083 9.182 1.00 89.50 72 MET A C 1
ATOM 596 O O . MET A 1 72 ? -13.265 -3.184 9.505 1.00 89.50 72 MET A O 1
ATOM 600 N N . LEU A 1 73 ? -11.681 -2.265 8.205 1.00 89.00 73 LEU A N 1
ATOM 601 C CA . LEU A 1 73 ? -12.603 -1.421 7.447 1.00 89.00 73 LEU A CA 1
ATOM 602 C C . LEU A 1 73 ? -13.602 -2.276 6.657 1.00 89.00 73 LEU A C 1
ATOM 604 O O . LEU A 1 73 ? -13.213 -3.322 6.122 1.00 89.00 73 LEU A O 1
ATOM 608 N N . PRO A 1 74 ? -14.862 -1.824 6.520 1.00 89.38 74 PRO A N 1
ATOM 609 C CA . PRO A 1 74 ? -15.804 -2.476 5.628 1.00 89.38 74 PRO A CA 1
ATOM 610 C C . PRO A 1 74 ? -15.270 -2.414 4.194 1.00 89.38 74 PRO A C 1
ATOM 612 O O . PRO A 1 74 ? -14.705 -1.409 3.762 1.00 89.38 74 PRO A O 1
ATOM 615 N N . SER A 1 75 ? -15.443 -3.496 3.445 1.00 87.25 75 SER A N 1
ATOM 616 C CA . SER A 1 75 ? -15.087 -3.545 2.031 1.00 87.25 75 SER A CA 1
ATOM 617 C C . SER A 1 75 ? -16.106 -4.382 1.286 1.00 87.25 75 SER A C 1
ATOM 619 O O . SER A 1 75 ? -16.429 -5.489 1.718 1.00 87.25 75 SER A O 1
ATOM 621 N N . GLU A 1 76 ? -16.539 -3.895 0.135 1.00 81.75 76 GLU A N 1
ATOM 622 C CA . GLU A 1 76 ? -17.213 -4.722 -0.850 1.00 81.75 76 GLU A CA 1
ATOM 623 C C . GLU A 1 76 ? -16.122 -5.524 -1.549 1.00 81.75 76 GLU A C 1
ATOM 625 O O . GLU A 1 76 ? -15.309 -4.992 -2.309 1.00 81.75 76 GLU A O 1
ATOM 630 N N . GLU A 1 77 ? -16.026 -6.813 -1.234 1.00 61.25 77 GLU A N 1
ATOM 631 C CA . GLU A 1 77 ? -15.061 -7.685 -1.885 1.00 61.25 77 GLU A CA 1
ATOM 632 C C . GLU A 1 77 ? -15.391 -7.752 -3.375 1.00 61.25 77 GLU A C 1
ATOM 634 O O . GLU A 1 77 ? -16.249 -8.512 -3.811 1.00 61.25 77 GLU A O 1
ATOM 639 N N . ALA A 1 78 ? -14.719 -6.912 -4.169 1.00 53.41 78 ALA A N 1
ATOM 640 C CA . ALA A 1 78 ? -14.976 -6.838 -5.595 1.00 53.41 78 ALA A CA 1
ATOM 641 C C . ALA A 1 78 ? -14.707 -8.213 -6.215 1.00 53.41 78 ALA A C 1
ATOM 643 O O . ALA A 1 78 ? -13.551 -8.663 -6.251 1.00 53.41 78 ALA A O 1
ATOM 644 N N . VAL A 1 79 ? -15.798 -8.848 -6.656 1.00 44.16 79 VAL A N 1
ATOM 645 C CA . VAL A 1 79 ? -15.863 -10.112 -7.389 1.00 44.16 79 VAL A CA 1
ATOM 646 C C . VAL A 1 79 ? -14.854 -10.054 -8.531 1.00 44.16 79 VAL A C 1
ATOM 648 O O . VAL A 1 79 ? -14.804 -9.096 -9.300 1.00 44.16 79 VAL A O 1
ATOM 651 N N . ALA A 1 80 ? -13.995 -11.065 -8.594 1.00 47.16 80 ALA A N 1
ATOM 652 C CA . ALA A 1 80 ? -12.797 -11.126 -9.419 1.00 47.16 80 ALA A CA 1
ATOM 653 C C . ALA A 1 80 ? -13.074 -11.197 -10.938 1.00 47.16 80 ALA A C 1
ATOM 655 O O . ALA A 1 80 ? -12.802 -12.223 -11.556 1.00 47.16 80 ALA A O 1
ATOM 656 N N . LYS A 1 81 ? -13.574 -10.121 -11.560 1.00 48.97 81 LYS A N 1
ATOM 657 C CA . LYS A 1 81 ? -13.769 -10.056 -13.022 1.00 48.97 81 LYS A CA 1
ATOM 658 C C . LYS A 1 81 ? -12.638 -9.364 -13.804 1.00 48.97 81 LYS A C 1
ATOM 660 O O . LYS A 1 81 ? -12.497 -9.642 -14.987 1.00 48.97 81 LYS A O 1
ATOM 665 N N . ASP A 1 82 ? -11.748 -8.604 -13.161 1.00 52.44 82 ASP A N 1
ATOM 666 C CA . ASP A 1 82 ? -10.721 -7.804 -13.872 1.00 52.44 82 ASP A CA 1
ATOM 667 C C . ASP A 1 82 ? -9.323 -8.434 -14.000 1.00 52.44 82 ASP A C 1
ATOM 669 O O . ASP A 1 82 ? -8.403 -7.813 -14.535 1.00 52.44 82 ASP A O 1
ATOM 673 N N . LYS A 1 83 ? -9.120 -9.680 -13.545 1.00 54.16 83 LYS A N 1
ATOM 674 C CA . LYS A 1 83 ? -7.774 -10.294 -13.524 1.00 54.16 83 LYS A CA 1
ATOM 675 C C . LYS A 1 83 ? -7.119 -10.403 -14.908 1.00 54.16 83 LYS A C 1
ATOM 677 O O . LYS A 1 83 ? -5.895 -10.385 -14.984 1.00 54.16 83 LYS A O 1
ATOM 682 N N . LYS A 1 84 ? -7.906 -10.533 -15.983 1.00 51.50 84 LYS A N 1
ATOM 683 C CA . LYS A 1 84 ? -7.373 -10.729 -17.341 1.00 51.50 84 LYS A CA 1
ATOM 684 C C . LYS A 1 84 ? -6.904 -9.415 -17.977 1.00 51.50 84 LYS A C 1
ATOM 686 O O . LYS A 1 84 ? -5.824 -9.384 -18.543 1.00 51.50 84 LYS A O 1
ATOM 691 N N . VAL A 1 85 ? -7.656 -8.325 -17.801 1.00 51.44 85 VAL A N 1
ATOM 692 C CA . VAL A 1 85 ? -7.355 -7.015 -18.415 1.00 51.44 85 VAL A CA 1
ATOM 693 C C . VAL A 1 85 ? -6.149 -6.337 -17.756 1.00 51.44 85 VAL A C 1
ATOM 695 O O . VAL A 1 85 ? -5.361 -5.682 -18.428 1.00 51.44 85 VAL A O 1
ATOM 698 N N . GLN A 1 86 ? -5.959 -6.514 -16.445 1.00 57.88 86 GLN A N 1
ATOM 699 C CA . GLN A 1 86 ? -4.854 -5.860 -15.734 1.00 57.88 86 GLN A CA 1
ATOM 700 C C . GLN A 1 86 ? -3.479 -6.489 -16.010 1.00 57.88 86 GLN A C 1
ATOM 702 O O . GLN A 1 86 ? -2.466 -5.801 -15.898 1.00 57.88 86 GLN A O 1
ATOM 707 N N . ASN A 1 87 ? -3.421 -7.767 -16.400 1.00 61.22 87 ASN A N 1
ATOM 708 C CA . ASN A 1 87 ? -2.148 -8.457 -16.632 1.00 61.22 87 ASN A CA 1
ATOM 709 C C . ASN A 1 87 ? -1.425 -7.944 -17.897 1.00 61.22 87 ASN A C 1
ATOM 711 O O . ASN A 1 87 ? -0.190 -7.893 -17.935 1.00 61.22 87 ASN A O 1
ATOM 715 N N . ASP A 1 88 ? -2.198 -7.480 -18.883 1.00 69.06 88 ASP A N 1
ATOM 716 C CA . ASP A 1 88 ? -1.703 -6.951 -20.159 1.00 69.06 88 ASP A CA 1
ATOM 717 C C . ASP A 1 88 ? -1.230 -5.487 -20.054 1.00 69.06 88 ASP A C 1
ATOM 719 O O . ASP A 1 88 ? -0.478 -5.010 -20.902 1.00 69.06 88 ASP A O 1
ATOM 723 N N . LEU A 1 89 ? -1.591 -4.771 -18.980 1.00 80.88 89 LEU A N 1
ATOM 724 C CA . LEU A 1 89 ? -1.194 -3.372 -18.777 1.00 80.88 89 LEU A CA 1
ATOM 725 C C . LEU A 1 89 ? 0.320 -3.220 -18.639 1.00 80.88 89 LEU A C 1
ATOM 727 O O . LEU A 1 89 ? 0.959 -3.971 -17.904 1.00 80.88 89 LEU A O 1
ATOM 731 N N . GLN A 1 90 ? 0.905 -2.203 -19.271 1.00 87.50 90 GLN A N 1
ATOM 732 C CA . GLN A 1 90 ? 2.323 -1.885 -19.093 1.00 87.50 90 GLN A CA 1
ATOM 733 C C . GLN A 1 90 ? 2.667 -1.641 -17.612 1.00 87.50 90 GLN A C 1
ATOM 735 O O . GLN A 1 90 ? 1.848 -1.142 -16.835 1.00 87.50 90 GLN A O 1
ATOM 740 N N . LEU A 1 91 ? 3.900 -1.979 -17.212 1.00 88.75 91 LEU A N 1
ATOM 741 C CA . LEU A 1 91 ? 4.362 -1.819 -15.826 1.00 88.75 91 LEU A CA 1
ATOM 742 C C . LEU A 1 91 ? 4.218 -0.366 -15.341 1.00 88.75 91 LEU A C 1
ATOM 744 O O . LEU A 1 91 ? 3.770 -0.130 -14.222 1.00 88.75 91 LEU A O 1
ATOM 748 N N . SER A 1 92 ? 4.528 0.606 -16.199 1.00 87.88 92 SER A N 1
ATOM 749 C CA . SER A 1 92 ? 4.352 2.038 -15.931 1.00 87.88 92 SER A CA 1
ATOM 750 C C . SER A 1 92 ? 2.900 2.397 -15.590 1.00 87.88 92 SER A C 1
ATOM 752 O O . SER A 1 92 ? 2.659 3.114 -14.618 1.00 87.88 92 SER A O 1
ATOM 754 N N . THR A 1 93 ? 1.927 1.857 -16.331 1.00 90.25 93 THR A N 1
ATOM 755 C CA . THR A 1 93 ? 0.490 2.051 -16.089 1.00 90.25 93 THR A CA 1
ATOM 756 C C . THR A 1 93 ? 0.063 1.470 -14.744 1.00 90.25 93 THR A C 1
ATOM 758 O O . THR A 1 93 ? -0.615 2.152 -13.975 1.00 90.25 93 THR A O 1
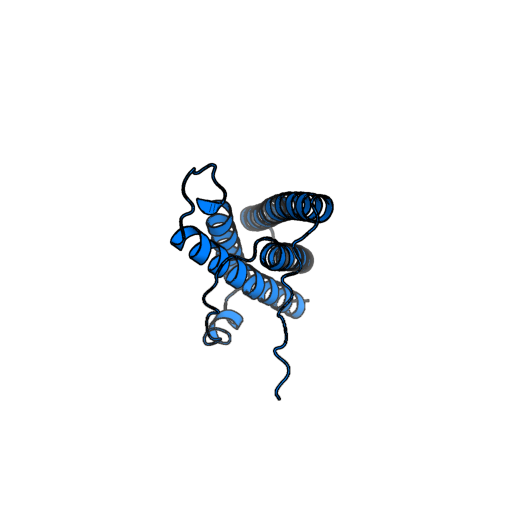ATOM 761 N N . LEU A 1 94 ? 0.506 0.248 -14.420 1.00 91.31 94 LEU A N 1
ATOM 762 C CA . LEU A 1 94 ? 0.226 -0.386 -13.127 1.00 91.31 94 LEU A CA 1
ATOM 763 C C . LEU A 1 94 ? 0.799 0.429 -11.959 1.00 91.31 94 LEU A C 1
ATOM 765 O O . LEU A 1 94 ? 0.119 0.640 -10.957 1.00 91.31 94 LEU A O 1
ATOM 769 N N . LEU A 1 95 ? 2.020 0.952 -12.095 1.00 92.06 95 LEU A N 1
ATOM 770 C CA . LEU A 1 95 ? 2.643 1.795 -11.070 1.00 92.06 95 LEU A CA 1
ATOM 771 C C . LEU A 1 95 ? 1.924 3.135 -10.889 1.00 92.06 95 LEU A C 1
ATOM 773 O O . LEU A 1 95 ? 1.782 3.618 -9.765 1.00 92.06 95 LEU A O 1
ATOM 777 N N . SER A 1 96 ? 1.470 3.758 -11.977 1.00 91.50 96 SER A N 1
ATOM 778 C CA . SER A 1 96 ? 0.692 5.001 -11.907 1.00 91.50 96 SER A CA 1
ATOM 779 C C . SER A 1 96 ? -0.650 4.780 -11.215 1.00 91.50 96 SER A C 1
ATOM 781 O O . SER A 1 96 ? -1.015 5.553 -10.328 1.00 91.50 96 SER A O 1
ATOM 783 N N . ALA A 1 97 ? -1.340 3.688 -11.547 1.00 92.50 97 ALA A N 1
ATOM 784 C CA . ALA A 1 97 ? -2.580 3.307 -10.888 1.00 92.50 97 ALA A CA 1
ATOM 785 C C . ALA A 1 97 ? -2.366 2.993 -9.396 1.00 92.50 97 ALA A C 1
ATOM 787 O O . ALA A 1 97 ? -3.147 3.453 -8.561 1.00 92.50 97 ALA A O 1
ATOM 788 N N . LEU A 1 98 ? -1.299 2.268 -9.034 1.00 94.44 98 LEU A N 1
ATOM 789 C CA . LEU A 1 98 ? -0.970 1.952 -7.639 1.00 94.44 98 LEU A CA 1
ATOM 790 C C . LEU A 1 98 ? -0.711 3.208 -6.814 1.00 94.44 98 LEU A C 1
ATOM 792 O O . LEU A 1 98 ? -1.311 3.368 -5.752 1.00 94.44 98 LEU A O 1
ATOM 796 N N . ASN A 1 99 ? 0.097 4.128 -7.335 1.00 94.56 99 ASN A N 1
ATOM 797 C CA . ASN A 1 99 ? 0.343 5.410 -6.686 1.00 94.56 99 ASN A CA 1
ATOM 798 C C . ASN A 1 99 ? -0.954 6.222 -6.517 1.00 94.56 99 ASN A C 1
ATOM 800 O O . ASN A 1 99 ? -1.183 6.815 -5.468 1.00 94.56 99 ASN A O 1
ATOM 804 N N . GLY A 1 100 ? -1.834 6.219 -7.525 1.00 94.69 100 GLY A N 1
ATOM 805 C CA . GLY A 1 100 ? -3.140 6.879 -7.446 1.00 94.69 100 GLY A CA 1
ATOM 806 C C . GLY A 1 100 ? -4.043 6.297 -6.354 1.00 94.69 100 GLY A C 1
ATOM 807 O O . GLY A 1 100 ? -4.653 7.048 -5.594 1.00 94.69 100 GLY A O 1
ATOM 808 N N . LEU A 1 101 ? -4.093 4.966 -6.225 1.00 95.62 101 LEU A N 1
ATOM 809 C CA . LEU A 1 101 ? -4.838 4.311 -5.147 1.00 95.62 101 LEU A CA 1
ATOM 810 C C . LEU A 1 101 ? -4.276 4.640 -3.766 1.00 95.62 101 LEU A C 1
ATOM 812 O O . LEU A 1 101 ? -5.052 4.914 -2.856 1.00 95.62 101 LEU A O 1
ATOM 816 N N . ILE A 1 102 ? -2.950 4.620 -3.614 1.00 96.69 102 ILE A N 1
ATOM 817 C CA . ILE A 1 102 ? -2.293 4.944 -2.346 1.00 96.69 102 ILE A CA 1
ATOM 818 C C . ILE A 1 102 ? -2.592 6.390 -1.954 1.00 96.69 102 ILE A C 1
ATOM 820 O O . ILE A 1 102 ? -3.006 6.632 -0.824 1.00 96.69 102 ILE A O 1
ATOM 824 N N . LYS A 1 103 ? -2.479 7.340 -2.891 1.00 95.44 103 LYS A N 1
ATOM 825 C CA . LYS A 1 103 ? -2.845 8.743 -2.649 1.00 95.44 103 LYS A CA 1
ATOM 826 C C . LYS A 1 103 ? -4.297 8.884 -2.199 1.00 95.44 103 LYS A C 1
ATOM 828 O O . LYS A 1 103 ? -4.545 9.530 -1.189 1.00 95.44 103 LYS A O 1
ATOM 833 N N . ARG A 1 104 ? -5.243 8.233 -2.888 1.00 95.50 104 ARG A N 1
ATOM 834 C CA . ARG A 1 104 ? -6.667 8.273 -2.512 1.00 95.50 104 ARG A CA 1
ATOM 835 C C . ARG A 1 104 ? -6.923 7.678 -1.126 1.00 95.50 104 ARG A C 1
ATOM 837 O O . ARG A 1 104 ? -7.681 8.258 -0.357 1.00 95.50 104 ARG A O 1
ATOM 844 N N . PHE A 1 105 ? -6.279 6.558 -0.803 1.00 95.88 105 PHE A N 1
ATOM 845 C CA . PHE A 1 105 ? -6.382 5.928 0.511 1.00 95.88 105 PHE A CA 1
ATOM 846 C C . PHE A 1 105 ? -5.854 6.848 1.618 1.00 95.88 105 PHE A C 1
ATOM 848 O O . PHE A 1 105 ? -6.532 7.056 2.617 1.00 95.88 105 PHE A O 1
ATOM 855 N N . VAL A 1 106 ? -4.676 7.441 1.418 1.00 94.19 106 VAL A N 1
ATOM 856 C CA . VAL A 1 106 ? -4.011 8.318 2.396 1.00 94.19 106 VAL A CA 1
ATOM 857 C C . VAL A 1 106 ? -4.732 9.663 2.562 1.00 94.19 106 VAL A C 1
ATOM 859 O O . VAL A 1 106 ? -4.686 10.289 3.613 1.00 94.19 106 VAL A O 1
ATOM 862 N N . GLN A 1 107 ? -5.416 10.134 1.526 1.00 94.06 107 GLN A N 1
ATOM 863 C CA . GLN A 1 107 ? -6.211 11.362 1.586 1.00 94.06 107 GLN A CA 1
ATOM 864 C C . GLN A 1 107 ? -7.654 11.105 2.035 1.00 94.06 107 GLN A C 1
ATOM 866 O O . GLN A 1 107 ? -8.480 12.017 2.007 1.00 94.06 107 GLN A O 1
ATOM 871 N N . ASN A 1 108 ? -7.994 9.869 2.412 1.00 94.12 108 ASN A N 1
ATOM 872 C CA . ASN A 1 108 ? -9.351 9.544 2.812 1.00 94.12 108 ASN A CA 1
ATOM 873 C C . ASN A 1 108 ? -9.694 10.239 4.147 1.00 94.12 108 ASN A C 1
ATOM 875 O O . ASN A 1 108 ? -8.941 10.095 5.114 1.00 94.12 108 ASN A O 1
ATOM 879 N N . PRO A 1 109 ? -10.840 10.942 4.236 1.00 91.12 109 PRO A N 1
ATOM 880 C CA . PRO A 1 109 ? -11.209 11.708 5.425 1.00 91.12 109 PRO A CA 1
ATOM 881 C C . PRO A 1 109 ? -11.418 10.854 6.679 1.00 91.12 109 PRO A C 1
ATOM 883 O O . PRO A 1 109 ? -11.390 11.405 7.769 1.00 91.12 109 PRO A O 1
ATOM 886 N N . ILE A 1 110 ? -11.554 9.525 6.571 1.00 88.81 110 ILE A N 1
ATOM 887 C CA . ILE A 1 110 ? -11.601 8.655 7.758 1.00 88.81 110 ILE A CA 1
ATOM 888 C C . ILE A 1 110 ? -10.323 8.717 8.608 1.00 88.81 110 ILE A C 1
ATOM 890 O O . ILE A 1 110 ? -10.335 8.342 9.777 1.00 88.81 110 ILE A O 1
ATOM 894 N N . PHE A 1 111 ? -9.212 9.162 8.018 1.00 87.25 111 PHE A N 1
ATOM 895 C CA . PHE A 1 111 ? -7.943 9.350 8.716 1.00 87.25 111 PHE A CA 1
ATOM 896 C C . PHE A 1 111 ? -7.728 10.795 9.191 1.00 87.25 111 PHE A C 1
ATOM 898 O O . PHE A 1 111 ? -6.675 11.088 9.756 1.00 87.25 111 PHE A O 1
ATOM 905 N N . ALA A 1 112 ? -8.693 11.692 8.967 1.00 82.12 112 ALA A N 1
ATOM 906 C CA . ALA A 1 112 ? -8.679 13.048 9.502 1.00 82.12 112 ALA A CA 1
ATOM 907 C C . ALA A 1 112 ? -9.338 13.097 10.892 1.00 82.12 112 ALA A C 1
ATOM 909 O O . ALA A 1 112 ? -10.126 12.225 11.257 1.00 82.12 112 ALA A O 1
ATOM 910 N N . GLU A 1 113 ? -9.021 14.130 11.673 1.00 67.56 113 GLU A N 1
ATOM 911 C CA . GLU A 1 113 ? -9.671 14.402 12.960 1.00 67.56 113 GLU A CA 1
ATOM 912 C C . GLU A 1 113 ? -11.100 14.916 12.723 1.00 67.56 113 GLU A C 1
ATOM 914 O O . GLU A 1 113 ? -11.365 16.115 12.740 1.00 67.56 113 GLU A O 1
ATOM 919 N N . THR A 1 114 ? -12.028 14.003 12.432 1.00 62.97 114 THR A N 1
ATOM 920 C CA . THR A 1 114 ? -13.454 14.312 12.280 1.00 62.97 114 THR A CA 1
ATOM 921 C C . THR A 1 114 ? -14.242 13.724 13.444 1.00 62.97 114 THR A C 1
ATOM 923 O O . THR A 1 114 ? -14.147 12.528 13.713 1.00 62.97 114 THR A O 1
ATOM 926 N N . GLU A 1 115 ? -15.073 14.535 14.103 1.00 67.38 115 GLU A N 1
ATOM 927 C CA . GLU A 1 115 ? -15.936 14.094 15.216 1.00 67.38 115 GLU A CA 1
ATOM 928 C C . GLU A 1 115 ? -17.008 13.069 14.791 1.00 67.38 115 GLU A C 1
ATOM 930 O O . GLU A 1 115 ? -17.600 12.393 15.631 1.00 67.38 115 GLU A O 1
ATOM 935 N N . VAL A 1 116 ? -17.247 12.918 13.482 1.00 75.12 116 VAL A N 1
ATOM 936 C CA . VAL A 1 116 ? -18.258 12.020 12.909 1.00 75.12 116 VAL A CA 1
ATOM 937 C C . VAL A 1 116 ? -17.591 10.939 12.061 1.00 75.12 116 VAL A C 1
ATOM 939 O O . VAL A 1 116 ? -16.831 11.236 11.140 1.00 75.12 116 VAL A O 1
ATOM 942 N N . LEU A 1 117 ? -17.917 9.672 12.332 1.00 78.06 117 LEU A N 1
ATOM 943 C CA . LEU A 1 117 ? -17.485 8.540 11.512 1.00 78.06 117 LEU A CA 1
ATOM 944 C C . LEU A 1 117 ? -18.313 8.471 10.215 1.00 78.06 117 LEU A C 1
ATOM 946 O O . LEU A 1 117 ? -19.475 8.066 10.238 1.00 78.06 117 LEU A O 1
ATOM 950 N N . ASP A 1 118 ? -17.712 8.819 9.074 1.00 88.25 118 ASP A N 1
ATOM 951 C CA . ASP A 1 118 ? -18.337 8.655 7.754 1.00 88.25 118 ASP A CA 1
ATOM 952 C C . ASP A 1 118 ? -18.223 7.192 7.274 1.00 88.25 118 ASP A C 1
ATOM 954 O O . ASP A 1 118 ? -17.160 6.716 6.860 1.00 88.25 118 ASP A O 1
ATOM 958 N N . ALA A 1 119 ? -19.345 6.467 7.290 1.00 90.00 119 ALA A N 1
ATOM 959 C CA . ALA A 1 119 ? -19.426 5.082 6.822 1.00 90.00 119 ALA A CA 1
ATOM 960 C C . ALA A 1 119 ? -19.031 4.920 5.341 1.00 90.00 119 ALA A C 1
ATOM 962 O O . ALA A 1 119 ? -18.431 3.911 4.963 1.00 90.00 119 ALA A O 1
ATOM 963 N N . GLN A 1 120 ? -19.317 5.916 4.498 1.00 91.25 120 GLN A N 1
ATOM 964 C CA . GLN A 1 120 ? -18.912 5.909 3.093 1.00 91.25 120 GLN A CA 1
ATOM 965 C C . GLN A 1 120 ? -17.402 6.118 2.957 1.00 91.25 120 GLN A C 1
ATOM 967 O O . GLN A 1 120 ? -16.761 5.468 2.130 1.00 91.25 120 GLN A O 1
ATOM 972 N N . ALA A 1 121 ? -16.804 6.977 3.786 1.00 92.25 121 ALA A N 1
ATOM 973 C CA . ALA A 1 121 ? -15.351 7.122 3.855 1.00 92.25 121 ALA A CA 1
ATOM 974 C C . ALA A 1 121 ? -14.673 5.808 4.263 1.00 92.25 121 ALA A C 1
ATOM 976 O O . ALA A 1 121 ? -13.714 5.394 3.602 1.00 92.25 121 ALA A O 1
ATOM 977 N N . ALA A 1 122 ? -15.228 5.113 5.263 1.00 92.19 122 ALA A N 1
ATOM 978 C CA . ALA A 1 122 ? -14.755 3.805 5.712 1.00 92.19 122 ALA A CA 1
ATOM 979 C C . ALA A 1 122 ? -14.790 2.760 4.596 1.00 92.19 122 ALA A C 1
ATOM 981 O O . ALA A 1 122 ? -13.786 2.091 4.340 1.00 92.19 122 ALA A O 1
ATOM 982 N N . LEU A 1 123 ? -15.921 2.665 3.893 1.00 93.69 123 LEU A N 1
ATOM 983 C CA . LEU A 1 123 ? -16.101 1.730 2.787 1.00 93.69 123 LEU A CA 1
ATOM 984 C C . LEU A 1 123 ? -15.131 2.015 1.635 1.00 93.69 123 LEU A C 1
ATOM 986 O O . LEU A 1 123 ? -14.500 1.100 1.102 1.00 93.69 123 LEU A O 1
ATOM 990 N N . ARG A 1 124 ? -14.954 3.293 1.274 1.00 93.94 124 ARG A N 1
ATOM 991 C CA . ARG A 1 124 ? -13.971 3.707 0.261 1.00 93.94 124 ARG A CA 1
ATOM 992 C C . ARG A 1 124 ? -12.553 3.314 0.668 1.00 93.94 124 ARG A C 1
ATOM 994 O O . ARG A 1 124 ? -11.845 2.721 -0.140 1.00 93.94 124 ARG A O 1
ATOM 1001 N N . ALA A 1 125 ? -12.149 3.589 1.909 1.00 94.69 125 ALA A N 1
ATOM 1002 C CA . ALA A 1 125 ? -10.818 3.241 2.401 1.00 94.69 125 ALA A CA 1
ATOM 1003 C C . ALA A 1 125 ? -10.586 1.719 2.405 1.00 94.69 125 ALA A C 1
ATOM 1005 O O . ALA A 1 125 ? -9.527 1.262 1.975 1.00 94.69 125 ALA A O 1
ATOM 1006 N N . GLY A 1 126 ? -11.580 0.923 2.815 1.00 94.62 126 GLY A N 1
ATOM 1007 C CA . GLY A 1 126 ? -11.496 -0.539 2.766 1.00 94.62 126 GLY A CA 1
ATOM 1008 C C . GLY A 1 126 ? -11.378 -1.081 1.337 1.00 94.62 126 GLY A C 1
ATOM 1009 O O . GLY A 1 126 ? -10.527 -1.932 1.059 1.00 94.62 126 GLY A O 1
ATOM 1010 N N . ASN A 1 127 ? -12.165 -0.541 0.403 1.00 94.50 127 ASN A N 1
ATOM 1011 C CA . ASN A 1 127 ? -12.092 -0.892 -1.017 1.00 94.50 127 ASN A CA 1
ATOM 1012 C C . ASN A 1 127 ? -10.741 -0.506 -1.641 1.00 94.50 127 ASN A C 1
ATOM 1014 O O . ASN A 1 127 ? -10.161 -1.286 -2.405 1.00 94.50 127 ASN A O 1
ATOM 1018 N N . ASP A 1 128 ? -10.214 0.669 -1.300 1.00 95.50 128 ASP A N 1
ATOM 1019 C CA . ASP A 1 128 ? -8.910 1.145 -1.763 1.00 95.50 128 ASP A CA 1
ATOM 1020 C C . ASP A 1 128 ? -7.792 0.233 -1.290 1.00 95.50 128 ASP A C 1
ATOM 1022 O O . ASP A 1 128 ? -6.983 -0.219 -2.101 1.00 95.50 128 ASP A O 1
ATOM 1026 N N . LEU A 1 129 ? -7.803 -0.123 -0.008 1.00 95.69 129 LEU A N 1
ATOM 1027 C CA . LEU A 1 129 ? -6.824 -1.023 0.579 1.00 95.69 129 LEU A CA 1
ATOM 1028 C C . LEU A 1 129 ? -6.856 -2.406 -0.086 1.00 95.69 129 LEU A C 1
ATOM 1030 O O . LEU A 1 129 ? -5.812 -2.960 -0.429 1.00 95.69 129 LEU A O 1
ATOM 1034 N N . GLY A 1 130 ? -8.051 -2.932 -0.372 1.00 94.75 130 GLY A N 1
ATOM 1035 C CA . GLY A 1 130 ? -8.216 -4.169 -1.138 1.00 94.75 130 GLY A CA 1
ATOM 1036 C C . GLY A 1 130 ? -7.617 -4.094 -2.548 1.00 94.75 130 GLY A C 1
ATOM 1037 O O . GLY A 1 130 ? -6.983 -5.048 -3.007 1.00 94.75 130 GLY A O 1
ATOM 1038 N N . ARG A 1 131 ? -7.772 -2.960 -3.239 1.00 95.00 131 ARG A N 1
ATOM 1039 C CA . ARG A 1 131 ? -7.192 -2.738 -4.573 1.00 95.00 131 ARG A CA 1
ATOM 1040 C C . ARG A 1 131 ? -5.670 -2.538 -4.521 1.00 95.00 131 ARG A C 1
ATOM 1042 O O . ARG A 1 131 ? -4.981 -3.083 -5.382 1.00 95.00 131 ARG A O 1
ATOM 1049 N N . ILE A 1 132 ? -5.140 -1.845 -3.507 1.00 96.19 132 ILE A N 1
ATOM 1050 C CA . ILE A 1 132 ? -3.692 -1.679 -3.269 1.00 96.19 132 ILE A CA 1
ATOM 1051 C C . ILE A 1 132 ? -3.025 -3.045 -3.097 1.00 96.19 132 ILE A C 1
ATOM 1053 O O . ILE A 1 132 ? -2.024 -3.323 -3.756 1.00 96.19 132 ILE A O 1
ATOM 1057 N N . ILE A 1 133 ? -3.606 -3.931 -2.282 1.00 95.75 133 ILE A N 1
ATOM 1058 C CA . ILE A 1 133 ? -3.097 -5.297 -2.072 1.00 95.75 133 ILE A CA 1
ATOM 1059 C C . ILE A 1 133 ? -3.035 -6.064 -3.400 1.00 95.75 133 ILE A C 1
ATOM 1061 O O . ILE A 1 133 ? -2.002 -6.626 -3.751 1.00 95.75 133 ILE A O 1
ATOM 1065 N N . ARG A 1 134 ? -4.121 -6.062 -4.181 1.00 93.81 134 ARG A N 1
ATOM 1066 C CA . ARG A 1 134 ? -4.171 -6.800 -5.455 1.00 93.81 134 ARG A CA 1
ATOM 1067 C C . ARG A 1 134 ? -3.167 -6.256 -6.471 1.00 93.81 134 ARG A C 1
ATOM 1069 O O . ARG A 1 134 ? -2.477 -7.034 -7.123 1.00 93.81 134 ARG A O 1
ATOM 1076 N N . MET A 1 135 ? -3.084 -4.936 -6.621 1.00 93.88 135 MET A N 1
ATOM 1077 C CA . MET A 1 135 ? -2.223 -4.333 -7.636 1.00 93.88 135 MET A CA 1
ATOM 1078 C C . MET A 1 135 ? -0.742 -4.372 -7.252 1.00 93.88 135 MET A C 1
ATOM 1080 O O . MET A 1 135 ? 0.091 -4.599 -8.122 1.00 93.88 135 MET A O 1
ATOM 1084 N N . SER A 1 136 ? -0.399 -4.235 -5.969 1.00 95.50 136 SER A N 1
ATOM 1085 C CA . SER A 1 136 ? 0.980 -4.449 -5.503 1.00 95.50 136 SER A CA 1
ATOM 1086 C C . SER A 1 136 ? 1.448 -5.885 -5.763 1.00 95.50 136 SER A C 1
ATOM 1088 O O . SER A 1 136 ? 2.558 -6.092 -6.251 1.00 95.50 136 SER A O 1
ATOM 1090 N N . GLU A 1 137 ? 0.581 -6.881 -5.559 1.00 95.19 137 GLU A N 1
ATOM 1091 C CA . GLU A 1 137 ? 0.883 -8.268 -5.922 1.00 95.19 137 GLU A CA 1
ATOM 1092 C C . GLU A 1 137 ? 1.096 -8.442 -7.440 1.00 95.19 137 GLU A C 1
ATOM 1094 O O . GLU A 1 137 ? 2.030 -9.129 -7.857 1.00 95.19 137 GLU A O 1
ATOM 1099 N N . GLN A 1 138 ? 0.265 -7.808 -8.274 1.00 92.94 138 GLN A N 1
ATOM 1100 C CA . GLN A 1 138 ? 0.409 -7.851 -9.735 1.00 92.94 138 GLN A CA 1
ATOM 1101 C C . GLN A 1 138 ? 1.702 -7.187 -10.216 1.00 92.94 138 GLN A C 1
ATOM 1103 O O . GLN A 1 138 ? 2.413 -7.776 -11.027 1.00 92.94 138 GLN A O 1
ATOM 1108 N N . VAL A 1 139 ? 2.040 -6.004 -9.693 1.00 93.38 139 VAL A N 1
ATOM 1109 C CA . VAL A 1 139 ? 3.308 -5.318 -9.991 1.00 93.38 139 VAL A CA 1
ATOM 1110 C C . VAL A 1 139 ? 4.485 -6.222 -9.635 1.00 93.38 139 VAL A C 1
ATOM 1112 O O . VAL A 1 139 ? 5.369 -6.421 -10.465 1.00 93.38 139 VAL A O 1
ATOM 1115 N N . LYS A 1 140 ? 4.458 -6.843 -8.446 1.00 94.25 140 LYS A N 1
ATOM 1116 C CA . LYS A 1 140 ? 5.498 -7.783 -8.009 1.00 94.25 140 LYS A CA 1
ATOM 1117 C C . LYS A 1 140 ? 5.675 -8.936 -9.004 1.00 94.25 140 LYS A C 1
ATOM 1119 O O . LYS A 1 140 ? 6.792 -9.217 -9.422 1.00 94.25 140 LYS A O 1
ATOM 1124 N N . LYS A 1 141 ? 4.574 -9.573 -9.422 1.00 92.75 141 LYS A N 1
ATOM 1125 C CA . LYS A 1 141 ? 4.590 -10.673 -10.407 1.00 92.75 141 LYS A CA 1
ATOM 1126 C C . LYS A 1 141 ? 5.103 -10.217 -11.773 1.00 92.75 141 LYS A C 1
ATOM 1128 O O . LYS A 1 141 ? 5.896 -10.918 -12.389 1.00 92.75 141 LYS A O 1
ATOM 1133 N N . LYS A 1 142 ? 4.687 -9.037 -12.239 1.00 91.50 142 LYS A N 1
ATOM 1134 C CA . LYS A 1 142 ? 5.113 -8.512 -13.539 1.00 91.50 142 LYS A CA 1
ATOM 1135 C C . LYS A 1 142 ? 6.606 -8.193 -13.561 1.00 91.50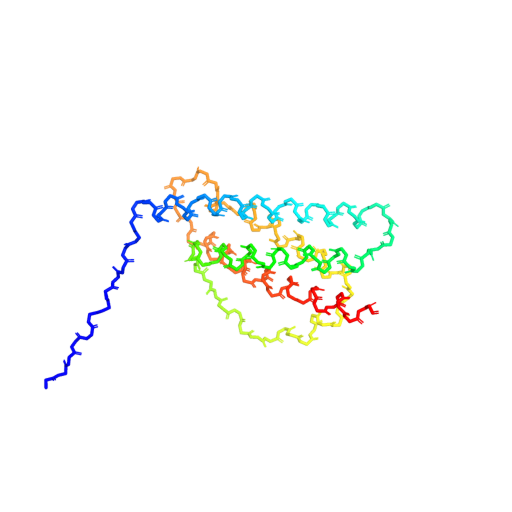 142 LYS A C 1
ATOM 1137 O O . LYS A 1 142 ? 7.268 -8.538 -14.528 1.00 91.50 142 LYS A O 1
ATOM 1142 N N . CYS A 1 143 ? 7.144 -7.591 -12.500 1.00 91.88 143 CYS A N 1
ATOM 1143 C CA . CYS A 1 143 ? 8.582 -7.350 -12.377 1.00 91.88 143 CYS A CA 1
ATOM 1144 C C . CYS A 1 143 ? 9.393 -8.645 -12.312 1.00 91.88 143 CYS A C 1
ATOM 1146 O O . CYS A 1 143 ? 10.446 -8.708 -12.936 1.00 91.88 143 CYS A O 1
ATOM 1148 N N . HIS A 1 144 ? 8.886 -9.667 -11.621 1.00 90.38 144 HIS A N 1
ATOM 1149 C CA . HIS A 1 144 ? 9.541 -10.971 -11.556 1.00 90.38 144 HIS A CA 1
ATOM 1150 C C . HIS A 1 144 ? 9.696 -11.602 -12.946 1.00 90.38 144 HIS A C 1
ATOM 1152 O O . HIS A 1 144 ? 10.759 -12.117 -13.262 1.00 90.38 144 HIS A O 1
ATOM 1158 N N . ASN A 1 145 ? 8.672 -11.484 -13.796 1.00 88.19 145 ASN A N 1
ATOM 1159 C CA . ASN A 1 145 ? 8.677 -12.024 -15.160 1.00 88.19 145 ASN A CA 1
ATOM 1160 C C . ASN A 1 145 ? 9.541 -11.225 -16.158 1.00 88.19 145 ASN A C 1
ATOM 1162 O O . ASN A 1 145 ? 9.700 -11.660 -17.293 1.00 88.19 145 ASN A O 1
ATOM 1166 N N . LEU A 1 146 ? 10.019 -10.033 -15.782 1.00 85.06 146 LEU A N 1
ATOM 1167 C CA . LEU A 1 146 ? 10.883 -9.180 -16.614 1.00 85.06 146 LEU A CA 1
ATOM 1168 C C . LEU A 1 146 ? 12.381 -9.386 -16.330 1.00 85.06 146 LEU A C 1
ATOM 1170 O O . LEU A 1 146 ? 13.202 -8.702 -16.940 1.00 85.06 146 LEU A O 1
ATOM 1174 N N . ARG A 1 147 ? 12.723 -10.250 -15.371 1.00 70.25 147 ARG A N 1
ATOM 1175 C CA . ARG A 1 147 ? 14.096 -10.630 -15.019 1.00 70.25 147 ARG A CA 1
ATOM 1176 C C . ARG A 1 147 ? 14.501 -11.893 -15.766 1.00 70.25 147 ARG A C 1
ATOM 1178 O O . ARG A 1 147 ? 15.705 -11.988 -16.077 1.00 70.25 147 ARG A O 1
#

pLDDT: mean 84.58, std 15.5, range [37.88, 98.0]

Sequence (147 aa):
MAAQRFRKEWKKTPEQQQLAWRQIREDYKHIQIVSNELAEQRGSGEALNAQRVEKSAGEIYKHAVRLRANLMLPSEEAVAKDKKVQNDLQLSTLLSALNGLIKRFVQNPIFAETEVLDAQAALRAGNDLGRIIRMSEQVKKKCHNLR

Radius of gyration: 17.87 Å; chains: 1; bounding box: 46×44×46 Å

Foldseek 3Di:
DDDDPPPPPPDDDPVRLVVLVVLLVVLLVLLLVLLVVLVVVVVVPDDDDLVSQLVSLVSLLVSLVSNCVSVVFDEDPPDPPCPVVVLPDDLVVLSVVLSVLSVCLSPQCCPPPDPDRDSVSSHSNNHSSSVNNVSSVSSNVNSVVVD

Secondary structure (DSSP, 8-state):
----------PPPHHHHHHHHHHHHHHHHHHHHHHHHHHHHHHT-SPP-HHHHHHHHHHHHHHHHHHHHHH--------S--HHHHHTS-HHHHHHHHHHHHHHHHT-GGGS--SS--HHHHHHHHHHHHHHHHHHHHHHHHHHTT-